Protein AF-A0ABC9YPT1-F1 (afdb_monomer_lite)

Secondary structure (DSSP, 8-state):
-THHHHHHHHHHHHHHHHHHHHHHHHHHHHHHHHHHHHHHHTSPP-SSPPP----------THHHHHHHHHHHHHHHHHHHHHHH-GGGTTHHHHHHHHHHHHHHHHHHTTS-STHHHHHHHHHHHHHHHHHHHHHHHHHHHHS---THHHHHHHHHHHHHHHHHHHHHHHHS------

Foldseek 3Di:
DCVVVVLLVQLVVLLVVLLVLLVVQVVVLLVQVVVVVVVVVPDPDDPDDDDPPDPPPPPDDPSLVVNLVSLLSNLVSLCVCCVPPNVVVVVSNVVSVVLSVLSVQLSVLSVDDDPSVVSNCRSSLVNSLSSQLSSLVVVCVPPHDCDDPSVVCSVCVSVVVSVVVVVVVVVVRPDPPPD

Organism: NCBI:txid37332

Structure (mmCIF, N/CA/C/O backbone):
data_AF-A0ABC9YPT1-F1
#
_entry.id   AF-A0ABC9YPT1-F1
#
loop_
_atom_site.group_PDB
_atom_site.id
_atom_site.type_symbol
_atom_site.label_atom_id
_atom_site.label_alt_id
_atom_site.label_comp_id
_atom_site.label_asym_id
_atom_site.label_entity_id
_atom_site.label_seq_id
_atom_site.pdbx_PDB_ins_code
_atom_site.Cartn_x
_atom_site.Cartn_y
_atom_site.Cartn_z
_atom_site.occupancy
_atom_site.B_iso_or_equiv
_atom_site.auth_seq_id
_atom_site.auth_comp_id
_atom_site.auth_asym_id
_atom_site.auth_atom_id
_atom_site.pdbx_PDB_model_num
ATOM 1 N N . MET A 1 1 ? 28.158 -4.984 -11.041 1.00 56.97 1 MET A N 1
ATOM 2 C CA . MET A 1 1 ? 27.476 -4.098 -10.070 1.00 56.97 1 MET A CA 1
ATOM 3 C C . MET A 1 1 ? 26.293 -4.847 -9.449 1.00 56.97 1 MET A C 1
ATOM 5 O O . MET A 1 1 ? 25.232 -4.880 -10.057 1.00 56.97 1 MET A O 1
ATOM 9 N N . PRO A 1 2 ? 26.460 -5.496 -8.281 1.00 72.25 2 PRO A N 1
ATOM 10 C CA . PRO A 1 2 ? 25.409 -6.299 -7.634 1.00 72.25 2 PRO A CA 1
ATOM 11 C C . PRO A 1 2 ? 24.296 -5.469 -6.959 1.00 72.25 2 PRO A C 1
ATOM 13 O O . PRO A 1 2 ? 23.365 -6.035 -6.395 1.00 72.25 2 PRO A O 1
ATOM 16 N N . ALA A 1 3 ? 24.363 -4.133 -7.012 1.00 81.94 3 ALA A N 1
ATOM 17 C CA . ALA A 1 3 ? 23.418 -3.247 -6.329 1.00 81.94 3 ALA A CA 1
ATOM 18 C C . ALA A 1 3 ? 21.972 -3.382 -6.841 1.00 81.94 3 ALA A C 1
ATOM 20 O O . ALA A 1 3 ? 21.028 -3.341 -6.058 1.00 81.94 3 ALA A O 1
ATOM 21 N N . TYR A 1 4 ? 21.791 -3.594 -8.144 1.00 81.31 4 TYR A N 1
ATOM 22 C CA . TYR A 1 4 ? 20.469 -3.721 -8.753 1.00 81.31 4 TYR A CA 1
ATOM 23 C C . TYR A 1 4 ? 19.691 -4.979 -8.315 1.00 81.31 4 TYR A C 1
ATOM 25 O O . TYR A 1 4 ? 18.583 -4.828 -7.797 1.00 81.31 4 TYR A O 1
ATOM 33 N N . PRO A 1 5 ? 20.233 -6.213 -8.422 1.00 84.00 5 PRO A N 1
ATOM 34 C CA . PRO A 1 5 ? 19.523 -7.399 -7.938 1.00 84.00 5 PRO A CA 1
ATOM 35 C C . PRO A 1 5 ? 19.294 -7.366 -6.419 1.00 84.00 5 PRO A C 1
ATOM 37 O O . PRO A 1 5 ? 18.275 -7.872 -5.945 1.00 84.00 5 PRO A O 1
ATOM 40 N N . ALA A 1 6 ? 20.183 -6.721 -5.654 1.00 86.69 6 ALA A N 1
ATOM 41 C CA . ALA A 1 6 ? 19.975 -6.492 -4.226 1.00 86.69 6 ALA A CA 1
ATOM 42 C C . ALA A 1 6 ? 18.764 -5.579 -3.961 1.00 86.69 6 ALA A C 1
ATOM 44 O O . ALA A 1 6 ? 17.929 -5.909 -3.120 1.00 86.69 6 ALA A O 1
ATOM 45 N N . LEU A 1 7 ? 18.614 -4.484 -4.717 1.00 86.44 7 LEU A N 1
ATOM 46 C CA . LEU A 1 7 ? 17.443 -3.604 -4.633 1.00 86.44 7 LEU A CA 1
ATOM 47 C C . LEU A 1 7 ? 16.147 -4.340 -5.000 1.00 86.44 7 LEU A C 1
ATOM 49 O O . LEU A 1 7 ? 15.146 -4.166 -4.309 1.00 86.44 7 LEU A O 1
ATOM 53 N N . VAL A 1 8 ? 16.155 -5.182 -6.041 1.00 85.69 8 VAL A N 1
ATOM 54 C CA . VAL A 1 8 ? 14.984 -5.995 -6.439 1.00 85.69 8 VAL A CA 1
ATOM 55 C C . VAL A 1 8 ? 14.605 -6.982 -5.353 1.00 85.69 8 VAL A C 1
ATOM 57 O O . VAL A 1 8 ? 13.443 -7.040 -4.952 1.00 85.69 8 VAL A O 1
ATOM 60 N N . THR A 1 9 ? 15.585 -7.701 -4.820 1.00 86.69 9 THR A N 1
ATOM 61 C CA . THR A 1 9 ? 15.354 -8.652 -3.730 1.00 86.69 9 THR A CA 1
ATOM 62 C C . THR A 1 9 ? 14.786 -7.942 -2.503 1.00 86.69 9 THR A C 1
ATOM 64 O O . THR A 1 9 ? 13.801 -8.401 -1.920 1.00 86.69 9 THR A O 1
ATOM 67 N N . LEU A 1 10 ? 15.343 -6.783 -2.139 1.00 87.06 10 LEU A N 1
ATOM 68 C CA . LEU A 1 10 ? 14.849 -5.974 -1.027 1.00 87.06 10 LEU A CA 1
ATOM 69 C C . LEU A 1 10 ? 13.413 -5.489 -1.274 1.00 87.06 10 LEU A C 1
ATOM 71 O O . LEU A 1 10 ? 12.573 -5.593 -0.386 1.00 87.06 10 LEU A O 1
ATOM 75 N N . HIS A 1 11 ? 13.109 -5.008 -2.480 1.00 87.31 11 HIS A N 1
ATOM 76 C CA . HIS A 1 11 ? 11.779 -4.517 -2.838 1.00 87.31 11 HIS A CA 1
ATOM 77 C C . HIS A 1 11 ? 10.719 -5.627 -2.748 1.00 87.31 11 HIS A C 1
ATOM 79 O O . HIS A 1 11 ? 9.659 -5.440 -2.148 1.00 87.31 11 HIS A O 1
ATOM 85 N N . VAL A 1 12 ? 11.023 -6.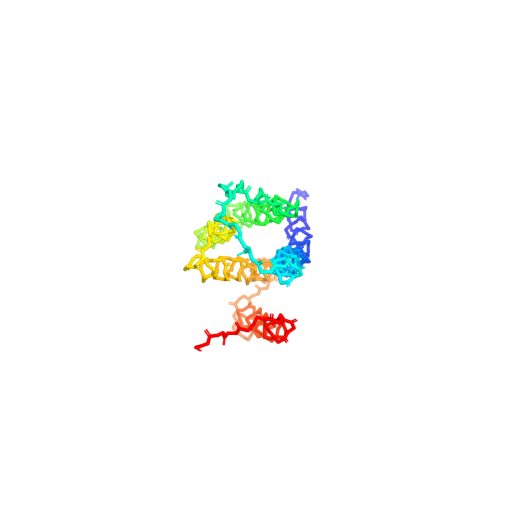814 -3.283 1.00 84.75 12 VAL A N 1
ATOM 86 C CA . VAL A 1 12 ? 10.112 -7.969 -3.266 1.00 84.75 12 VAL A CA 1
ATOM 87 C C . VAL A 1 12 ? 9.915 -8.507 -1.846 1.00 84.75 12 VAL A C 1
ATOM 89 O O . VAL A 1 12 ? 8.780 -8.775 -1.445 1.00 84.75 12 VAL A O 1
ATOM 92 N N . THR A 1 13 ? 10.990 -8.639 -1.064 1.00 85.62 13 THR A N 1
ATOM 93 C CA . THR A 1 13 ? 10.915 -9.140 0.323 1.00 85.62 13 THR A CA 1
ATOM 94 C C . THR A 1 13 ? 10.200 -8.156 1.251 1.00 85.62 13 THR A C 1
ATOM 96 O O . THR A 1 13 ? 9.337 -8.573 2.026 1.00 85.62 13 THR A O 1
ATOM 99 N N . ALA A 1 14 ? 10.462 -6.850 1.123 1.00 86.12 14 ALA A N 1
ATOM 100 C CA . ALA A 1 14 ? 9.713 -5.813 1.831 1.00 86.12 14 ALA A CA 1
ATOM 101 C C . ALA A 1 14 ? 8.225 -5.829 1.438 1.00 86.12 14 ALA A C 1
ATOM 103 O O . ALA A 1 14 ? 7.358 -5.763 2.312 1.00 86.12 14 ALA A O 1
ATOM 104 N N . GLY A 1 15 ? 7.927 -6.006 0.145 1.00 84.38 15 GLY A N 1
ATOM 105 C CA . GLY A 1 15 ? 6.572 -6.217 -0.366 1.00 84.38 15 GLY A CA 1
ATOM 106 C C . GLY A 1 15 ? 5.870 -7.406 0.289 1.00 84.38 15 GLY A C 1
ATOM 107 O O . GLY A 1 15 ? 4.744 -7.275 0.764 1.00 84.38 15 GLY A O 1
ATOM 108 N N . ALA A 1 16 ? 6.535 -8.559 0.375 1.00 83.56 16 ALA A N 1
ATOM 109 C CA . ALA A 1 16 ? 5.978 -9.747 1.021 1.00 83.56 16 ALA A CA 1
ATOM 110 C C . ALA A 1 16 ? 5.675 -9.513 2.513 1.00 83.56 16 ALA A C 1
ATOM 112 O O . ALA A 1 16 ? 4.594 -9.875 2.981 1.00 83.56 16 ALA A O 1
ATOM 113 N N . LEU A 1 17 ? 6.579 -8.848 3.241 1.00 85.31 17 LEU A N 1
ATOM 114 C CA . LEU A 1 17 ? 6.377 -8.497 4.651 1.00 85.31 17 LEU A CA 1
ATOM 115 C C . LEU A 1 17 ? 5.183 -7.554 4.843 1.00 85.31 17 LEU A C 1
ATOM 117 O O . LEU A 1 17 ? 4.317 -7.815 5.681 1.00 85.31 17 LEU A O 1
ATOM 121 N N . GLY A 1 18 ? 5.086 -6.491 4.043 1.00 82.62 18 GLY A N 1
ATOM 122 C CA . GLY A 1 18 ? 3.982 -5.535 4.154 1.00 82.62 18 GLY A CA 1
ATOM 123 C C . GLY A 1 18 ? 2.606 -6.164 3.887 1.00 82.62 18 GLY A C 1
ATOM 124 O O . GLY A 1 18 ? 1.619 -5.776 4.519 1.00 82.62 18 GLY A O 1
ATOM 125 N N . ARG A 1 19 ? 2.527 -7.187 3.018 1.00 85.00 19 ARG A N 1
ATOM 126 C CA . ARG A 1 19 ? 1.271 -7.909 2.722 1.00 85.00 19 ARG A CA 1
ATOM 127 C C . ARG A 1 19 ? 0.743 -8.693 3.918 1.00 85.00 19 ARG A C 1
ATOM 129 O O . ARG A 1 19 ? -0.473 -8.830 4.043 1.00 85.00 19 ARG A O 1
ATOM 136 N N . LEU A 1 20 ? 1.640 -9.194 4.766 1.00 86.00 20 LEU A N 1
ATOM 137 C CA . LEU A 1 20 ? 1.293 -9.882 6.011 1.00 86.00 20 LEU A CA 1
ATOM 138 C C . LEU A 1 20 ? 0.955 -8.880 7.119 1.00 86.00 20 LEU A C 1
ATOM 140 O O . LEU A 1 20 ? 0.013 -9.094 7.880 1.00 86.00 20 LEU A O 1
ATOM 144 N N . LEU A 1 21 ? 1.683 -7.762 7.175 1.00 85.44 21 LEU A N 1
ATOM 145 C CA . LEU A 1 21 ? 1.485 -6.739 8.199 1.00 85.44 21 LEU A CA 1
ATOM 146 C C . LEU A 1 21 ? 0.144 -6.009 8.065 1.00 85.44 21 LEU A C 1
ATOM 148 O O . LEU A 1 21 ? -0.478 -5.741 9.086 1.00 85.44 21 LEU A O 1
ATOM 152 N N . GLY A 1 22 ? -0.336 -5.724 6.849 1.00 83.88 22 GLY A N 1
ATOM 153 C CA . GLY A 1 22 ? -1.613 -5.019 6.642 1.00 83.88 22 GLY A CA 1
ATOM 154 C C . GLY A 1 22 ? -2.813 -5.679 7.350 1.00 83.88 22 GLY A C 1
ATOM 155 O O . GLY A 1 22 ? -3.437 -5.039 8.201 1.00 83.88 22 GLY A O 1
ATOM 156 N N . PRO A 1 23 ? -3.116 -6.964 7.078 1.00 82.88 23 PRO A N 1
ATOM 157 C CA . PRO A 1 23 ? -4.189 -7.693 7.752 1.00 82.88 23 PRO A CA 1
ATOM 158 C C . PRO A 1 23 ? -3.961 -7.841 9.259 1.00 82.88 23 PRO A C 1
ATOM 160 O O . PRO A 1 23 ? -4.914 -7.763 10.032 1.00 82.88 23 PRO A O 1
ATOM 163 N N . MET A 1 24 ? -2.707 -8.022 9.696 1.00 84.81 24 MET A N 1
ATOM 164 C CA . MET A 1 24 ? -2.384 -8.115 11.123 1.00 84.81 24 MET A CA 1
ATOM 165 C C . MET A 1 24 ? -2.664 -6.801 11.858 1.00 84.81 24 MET A C 1
ATOM 167 O O . MET A 1 24 ? -3.276 -6.837 12.923 1.00 84.81 24 MET A O 1
ATOM 171 N N . VAL A 1 25 ? -2.282 -5.652 11.289 1.00 84.50 25 VAL A N 1
ATOM 172 C CA . VAL A 1 25 ? -2.590 -4.327 11.851 1.00 84.50 25 VAL A CA 1
ATOM 173 C C . VAL A 1 25 ? -4.102 -4.159 11.985 1.00 84.50 25 VAL A C 1
ATOM 175 O O . VAL A 1 25 ? -4.585 -3.926 13.094 1.00 84.50 25 VAL A O 1
ATOM 178 N N . ALA A 1 26 ? -4.850 -4.394 10.901 1.00 82.00 26 ALA A N 1
ATOM 179 C CA . ALA A 1 26 ? -6.309 -4.279 10.896 1.00 82.00 26 ALA A CA 1
ATOM 180 C C . ALA A 1 26 ? -6.978 -5.174 11.956 1.00 82.00 26 ALA A C 1
ATOM 182 O O . ALA A 1 26 ? -7.890 -4.749 12.665 1.00 82.00 26 ALA A O 1
ATOM 183 N N . TRP A 1 27 ? -6.493 -6.406 12.114 1.00 80.94 27 TRP A N 1
ATOM 184 C CA . TRP A 1 27 ? -7.001 -7.351 13.105 1.00 80.94 27 TRP A CA 1
ATOM 185 C C . TRP A 1 27 ? -6.648 -6.980 14.551 1.00 80.94 27 TRP A C 1
ATOM 187 O O . TRP A 1 27 ? -7.472 -7.137 15.456 1.00 80.94 27 TRP A O 1
ATOM 197 N N . THR A 1 28 ? -5.435 -6.475 14.803 1.00 82.94 28 THR A N 1
ATOM 198 C CA . THR A 1 28 ? -5.075 -5.976 16.141 1.00 82.94 28 THR A CA 1
ATOM 199 C C . THR A 1 28 ? -5.913 -4.763 16.533 1.00 82.94 28 THR A C 1
ATOM 201 O O . THR A 1 28 ? -6.367 -4.669 17.678 1.00 82.94 28 THR A O 1
ATOM 204 N N . ASP A 1 29 ? -6.183 -3.878 15.572 1.00 78.38 29 ASP A N 1
ATOM 205 C CA . ASP A 1 29 ? -7.010 -2.696 15.783 1.00 78.38 29 ASP A CA 1
ATOM 206 C C . ASP A 1 29 ? -8.466 -3.108 16.071 1.00 78.38 29 ASP A C 1
ATOM 208 O O . ASP A 1 29 ? -9.063 -2.603 17.026 1.00 78.38 29 ASP A O 1
ATOM 212 N N . SER A 1 30 ? -9.026 -4.089 15.347 1.00 75.50 30 SER A N 1
ATOM 213 C CA . SER A 1 30 ? -10.406 -4.553 15.572 1.00 75.50 30 SER A CA 1
ATOM 214 C C . SER A 1 30 ? -10.601 -5.189 16.952 1.00 75.50 30 SER A C 1
ATOM 216 O O . SER A 1 30 ? -11.582 -4.898 17.634 1.00 75.50 30 SER A O 1
ATOM 218 N N . ARG A 1 31 ? -9.642 -6.003 17.416 1.00 76.56 31 ARG A N 1
ATOM 219 C CA . ARG A 1 31 ? -9.691 -6.623 18.754 1.00 76.56 31 ARG A CA 1
ATOM 220 C C . ARG A 1 31 ? -9.649 -5.603 19.885 1.00 76.56 31 ARG A C 1
ATOM 222 O O . ARG A 1 31 ? -10.287 -5.802 20.917 1.00 76.56 31 ARG A O 1
ATOM 229 N N . THR A 1 32 ? -8.904 -4.520 19.687 1.00 72.75 32 THR A N 1
ATOM 230 C CA . THR A 1 32 ? -8.790 -3.449 20.682 1.00 72.75 32 THR A CA 1
ATOM 231 C C . THR A 1 32 ? -10.128 -2.730 20.871 1.00 72.75 32 THR A C 1
ATOM 233 O O . THR A 1 32 ? -10.473 -2.373 21.995 1.00 72.75 32 THR A O 1
ATOM 236 N N . HIS A 1 33 ? -10.913 -2.580 19.799 1.00 67.44 33 HIS A N 1
ATOM 237 C CA . HIS A 1 33 ? -12.240 -1.967 19.862 1.00 67.44 33 HIS A CA 1
ATOM 238 C C . HIS A 1 33 ? -13.283 -2.895 20.500 1.00 67.44 33 HIS A C 1
ATOM 240 O O . HIS A 1 33 ? -14.007 -2.448 21.386 1.00 67.44 33 HIS A O 1
ATOM 246 N N . SER A 1 34 ? -13.321 -4.183 20.133 1.00 68.69 34 SER A N 1
ATOM 247 C CA . SER A 1 34 ? -14.289 -5.141 20.700 1.00 68.69 34 SER A CA 1
ATOM 248 C C . SER A 1 34 ? -14.160 -5.284 22.221 1.00 68.69 34 SER A C 1
ATOM 250 O O . SER A 1 34 ? -15.160 -5.213 22.929 1.00 68.69 34 SER A O 1
ATOM 252 N N . GLY A 1 35 ? -12.932 -5.385 22.745 1.00 68.44 35 GLY A N 1
ATOM 253 C CA . GLY A 1 35 ? -12.720 -5.518 24.191 1.00 68.44 35 GLY A CA 1
ATOM 254 C C . GLY A 1 35 ? -13.165 -4.292 24.999 1.00 68.44 35 GLY A C 1
ATOM 255 O O . GLY A 1 35 ? -13.591 -4.428 26.143 1.00 68.44 35 GLY A O 1
ATOM 256 N N . ALA A 1 36 ? -13.107 -3.091 24.413 1.00 66.50 36 ALA A N 1
ATOM 257 C CA . ALA A 1 36 ? -13.609 -1.881 25.062 1.00 66.50 36 ALA A CA 1
ATOM 258 C C . ALA A 1 36 ? -15.146 -1.875 25.146 1.00 66.50 36 ALA A C 1
ATOM 260 O O . ALA A 1 36 ? -15.703 -1.454 26.161 1.00 66.50 36 ALA A O 1
ATOM 261 N N . THR A 1 37 ? -15.823 -2.363 24.103 1.00 67.88 37 THR A N 1
ATOM 262 C CA . THR A 1 37 ? -17.285 -2.501 24.076 1.00 67.88 37 THR A CA 1
ATOM 263 C C . THR A 1 37 ? -17.768 -3.552 25.073 1.00 67.88 37 THR A C 1
ATOM 265 O O . THR A 1 37 ? -18.712 -3.281 25.814 1.00 67.88 37 THR A O 1
ATOM 268 N N . ASP A 1 38 ? -17.087 -4.696 25.163 1.00 69.88 38 ASP A N 1
ATOM 269 C CA . ASP A 1 38 ? -17.442 -5.771 26.100 1.00 69.88 38 ASP A CA 1
ATOM 270 C C . ASP A 1 38 ? -17.317 -5.318 27.563 1.00 69.88 38 ASP A C 1
ATOM 272 O O . ASP A 1 38 ? -18.220 -5.543 28.370 1.00 69.88 38 ASP A O 1
ATOM 276 N N . LEU A 1 39 ? -16.241 -4.597 27.903 1.00 72.31 39 LEU A N 1
ATOM 277 C CA . LEU A 1 39 ? -16.057 -4.025 29.243 1.00 72.31 39 LEU A CA 1
ATOM 278 C C . LEU A 1 39 ? -17.155 -3.006 29.586 1.00 72.31 39 LEU A C 1
ATOM 280 O O . LEU A 1 39 ? -17.678 -3.010 30.705 1.00 72.31 39 LEU A O 1
ATOM 284 N N . ALA A 1 40 ? -17.543 -2.169 28.620 1.00 68.50 40 ALA A N 1
ATOM 285 C CA . ALA A 1 40 ? -18.638 -1.218 28.790 1.00 68.50 40 ALA A CA 1
ATOM 286 C C . ALA A 1 40 ? -19.993 -1.922 28.984 1.00 68.50 40 ALA A C 1
ATOM 288 O O . ALA A 1 40 ? -20.787 -1.471 29.805 1.00 68.50 40 ALA A O 1
ATOM 289 N N . ALA A 1 41 ? -20.237 -3.036 28.288 1.00 72.12 41 ALA A N 1
ATOM 290 C CA . ALA A 1 41 ? -21.463 -3.826 28.410 1.00 72.12 41 ALA A CA 1
ATOM 291 C C . ALA A 1 41 ? -21.539 -4.628 29.723 1.00 72.12 41 ALA A C 1
ATOM 293 O O . ALA A 1 41 ? -22.623 -4.806 30.270 1.00 72.12 41 ALA A O 1
ATOM 294 N N . SER A 1 42 ? -20.398 -5.081 30.257 1.00 76.38 42 SER A N 1
ATOM 295 C CA . SER A 1 42 ? -20.325 -5.786 31.550 1.00 76.38 42 SER A CA 1
ATOM 296 C C . SER A 1 42 ? -20.414 -4.869 32.779 1.00 76.38 42 SER A C 1
ATOM 298 O O . SER A 1 42 ? -20.482 -5.352 33.909 1.00 76.38 42 SER A O 1
ATOM 300 N N . SER A 1 43 ? -20.396 -3.549 32.577 1.00 68.94 43 SER A N 1
ATOM 301 C CA . SER A 1 43 ? -20.480 -2.574 33.664 1.00 68.94 43 SER A CA 1
ATOM 302 C C . SER A 1 43 ? -21.941 -2.415 34.118 1.00 68.94 43 SER A C 1
ATOM 304 O O . SER A 1 43 ? -22.802 -2.179 33.268 1.00 68.94 43 SER A O 1
ATOM 306 N N . PRO A 1 44 ? -22.260 -2.511 35.425 1.00 76.19 44 PRO A N 1
ATOM 307 C CA . PRO A 1 44 ? -23.622 -2.298 35.911 1.00 76.19 44 PRO A CA 1
ATOM 308 C C . PRO A 1 44 ? -24.118 -0.878 35.573 1.00 76.19 44 PRO A C 1
ATOM 310 O O . PRO A 1 44 ? -23.308 0.053 35.498 1.00 76.19 44 PRO A O 1
ATOM 313 N N . PRO A 1 45 ? -25.437 -0.686 35.364 1.00 70.50 45 PRO A N 1
ATOM 314 C CA . PRO A 1 45 ? -25.999 0.608 34.995 1.00 70.50 45 PRO A CA 1
ATOM 315 C C . PRO A 1 45 ? -25.650 1.668 36.055 1.00 70.50 45 PRO A C 1
ATOM 317 O O . PRO A 1 45 ? -25.808 1.414 37.252 1.00 70.50 45 PRO A O 1
ATOM 320 N N . PRO A 1 46 ? -25.151 2.850 35.648 1.00 64.81 46 PRO A N 1
ATOM 321 C CA . PRO A 1 46 ? -24.632 3.830 36.589 1.00 64.81 46 PRO A CA 1
ATOM 322 C C . PRO A 1 46 ? -25.773 4.480 37.379 1.00 64.81 46 PRO A C 1
ATOM 324 O O . PRO A 1 46 ? -26.591 5.208 36.825 1.00 64.81 46 PRO A O 1
ATOM 327 N N . THR A 1 47 ? -25.794 4.260 38.692 1.00 76.06 47 THR A N 1
ATOM 328 C CA . THR A 1 47 ? -26.605 5.032 39.650 1.00 76.06 47 THR A CA 1
ATOM 329 C C . THR A 1 47 ? -25.922 6.333 40.090 1.00 76.06 47 THR A C 1
ATOM 331 O O . THR A 1 47 ? -26.531 7.136 40.792 1.00 76.06 47 THR A O 1
ATOM 334 N N . GLN A 1 48 ? -24.679 6.584 39.659 1.00 65.69 48 GLN A N 1
ATOM 335 C CA . GLN A 1 48 ? -23.935 7.814 39.942 1.00 65.69 48 GLN A CA 1
ATOM 336 C C . GLN A 1 48 ? -23.636 8.619 38.667 1.00 65.69 48 GLN A C 1
ATOM 338 O O . GLN A 1 48 ? -23.324 8.023 37.631 1.00 65.69 48 GLN A O 1
ATOM 343 N N . PRO A 1 49 ? -23.680 9.969 38.733 1.00 65.69 49 PRO A N 1
ATOM 344 C CA . PRO A 1 49 ? -23.215 10.820 37.644 1.00 65.69 49 PRO A CA 1
ATOM 345 C C . PRO A 1 49 ? -21.749 10.483 37.334 1.00 65.69 49 PRO A C 1
ATOM 347 O O . PRO A 1 49 ? -20.958 10.276 38.259 1.00 65.69 49 PRO A O 1
ATOM 350 N N . PRO A 1 50 ? -21.381 10.363 36.048 1.00 62.22 50 PRO A N 1
ATOM 351 C CA . PRO A 1 50 ? -20.119 9.755 35.664 1.00 62.22 50 PRO A CA 1
ATOM 352 C C . PRO A 1 50 ? -18.942 10.587 36.193 1.00 62.22 50 PRO A C 1
ATOM 354 O O . PRO A 1 50 ? -18.872 11.782 35.893 1.00 62.22 50 PRO A O 1
ATOM 357 N N . PRO A 1 51 ? -17.981 9.988 36.922 1.00 61.69 51 PRO A N 1
ATOM 358 C CA . PRO A 1 51 ? -16.702 10.644 37.136 1.00 61.69 51 PRO A CA 1
ATOM 359 C C . PRO A 1 51 ? -16.054 10.877 35.769 1.00 61.69 51 PRO A C 1
ATOM 361 O O . PRO A 1 51 ? -16.190 10.045 34.867 1.00 61.69 51 PRO A O 1
ATOM 364 N N . HIS A 1 52 ? -15.384 12.023 35.618 1.00 59.22 52 HIS A N 1
ATOM 365 C CA . HIS A 1 52 ? -14.628 12.422 34.430 1.00 59.22 52 HIS A CA 1
ATOM 366 C C . HIS A 1 52 ? -13.873 11.203 33.877 1.00 59.22 52 HIS A C 1
ATOM 368 O O . HIS A 1 52 ? -12.881 10.766 34.460 1.00 59.22 52 HIS A O 1
ATOM 374 N N . ARG A 1 53 ? -14.391 10.590 32.800 1.00 55.38 53 ARG A N 1
ATOM 375 C CA . ARG A 1 53 ? -13.799 9.377 32.229 1.00 55.38 53 ARG A CA 1
ATOM 376 C C . ARG A 1 53 ? -12.385 9.740 31.800 1.00 55.38 53 ARG A C 1
ATOM 378 O O . ARG A 1 53 ? -12.212 10.512 30.857 1.00 55.38 53 ARG A O 1
ATOM 385 N N . ALA A 1 54 ? -11.390 9.216 32.512 1.00 54.47 54 ALA A N 1
ATOM 386 C CA . ALA A 1 54 ? -10.007 9.306 32.084 1.00 54.47 54 ALA A CA 1
ATOM 387 C C . ALA A 1 54 ? -9.945 8.769 30.645 1.00 54.47 54 ALA A C 1
ATOM 389 O O . ALA A 1 54 ? -10.527 7.710 30.378 1.00 54.47 54 ALA A O 1
ATOM 390 N N . PRO A 1 55 ? -9.324 9.497 29.701 1.00 50.62 55 PRO A N 1
ATOM 391 C CA . PRO A 1 55 ? -9.285 9.069 28.316 1.00 50.62 55 PRO A CA 1
ATOM 392 C C . PRO A 1 55 ? -8.646 7.684 28.275 1.00 50.62 55 PRO A C 1
ATOM 394 O O . PRO A 1 55 ? -7.507 7.510 28.713 1.00 50.62 55 PRO A O 1
ATOM 397 N N . LEU A 1 56 ? -9.407 6.697 27.791 1.00 55.19 56 LEU A N 1
ATOM 398 C CA . LEU A 1 56 ? -8.905 5.369 27.465 1.00 55.19 56 LEU A CA 1
ATOM 399 C C . LEU A 1 56 ? -7.683 5.576 26.576 1.00 55.19 56 LEU A C 1
ATOM 401 O O . LEU A 1 56 ? -7.797 5.975 25.418 1.00 55.19 56 LEU A O 1
ATOM 405 N N . ARG A 1 57 ? -6.503 5.401 27.171 1.00 51.19 57 ARG A N 1
ATOM 406 C CA . ARG A 1 57 ? -5.221 5.601 26.512 1.00 51.19 57 ARG A CA 1
ATOM 407 C C . ARG A 1 57 ? -5.206 4.650 25.327 1.00 51.19 57 ARG A C 1
ATOM 409 O O . ARG A 1 57 ? -5.195 3.435 25.526 1.00 51.19 57 ARG A O 1
ATOM 416 N N . SER A 1 58 ? -5.276 5.198 24.117 1.00 54.09 58 SER A N 1
ATOM 417 C CA . SER A 1 58 ? -5.241 4.422 22.886 1.00 54.09 58 SER A CA 1
ATOM 418 C C . SER A 1 58 ? -4.004 3.533 22.936 1.00 54.09 58 SER A C 1
ATOM 420 O O . SER A 1 58 ? -2.864 4.004 22.932 1.00 54.09 58 SER A O 1
ATOM 422 N N . ARG A 1 59 ? -4.210 2.219 23.066 1.00 56.19 59 ARG A N 1
ATOM 423 C CA . ARG A 1 59 ? -3.131 1.259 22.853 1.00 56.19 59 ARG A CA 1
ATOM 424 C C . ARG A 1 59 ? -2.780 1.364 21.378 1.00 56.19 59 ARG A C 1
ATOM 426 O O . ARG A 1 59 ? -3.455 0.783 20.539 1.00 56.19 59 ARG A O 1
ATOM 433 N N . HIS A 1 60 ? -1.759 2.156 21.061 1.00 59.72 60 HIS A N 1
ATOM 434 C CA . HIS A 1 60 ? -1.162 2.138 19.736 1.00 59.72 60 HIS A CA 1
ATOM 435 C C . HIS A 1 60 ? -0.724 0.705 19.447 1.00 59.72 60 HIS A C 1
ATOM 437 O O . HIS A 1 60 ? 0.111 0.157 20.172 1.00 59.72 60 HIS A O 1
ATOM 443 N N . SER A 1 61 ? -1.295 0.103 18.401 1.00 68.19 61 SER A N 1
ATOM 444 C CA . SER A 1 61 ? -0.829 -1.186 17.908 1.00 68.19 61 SER A CA 1
ATOM 445 C C . SER A 1 61 ? 0.666 -1.078 17.619 1.00 68.19 61 SER A C 1
ATOM 447 O O . SER A 1 61 ? 1.111 -0.240 16.829 1.00 68.19 61 SER A O 1
ATOM 449 N N . THR A 1 62 ? 1.460 -1.921 18.277 1.00 82.88 62 THR A N 1
ATOM 450 C CA . THR A 1 62 ? 2.922 -1.964 18.127 1.00 82.88 62 THR A CA 1
ATOM 451 C C . THR A 1 62 ? 3.334 -2.325 16.693 1.00 82.88 62 THR A C 1
ATOM 453 O O . THR A 1 62 ? 4.490 -2.151 16.324 1.00 82.88 62 THR A O 1
ATOM 456 N N . LEU A 1 63 ? 2.387 -2.788 15.866 1.00 85.62 63 LEU A N 1
ATOM 457 C CA . LEU A 1 63 ? 2.580 -3.172 14.468 1.00 85.62 63 LEU A CA 1
ATOM 458 C C . LEU A 1 63 ? 2.548 -1.990 13.485 1.00 85.62 63 LEU A C 1
ATOM 460 O O . LEU A 1 63 ? 3.118 -2.099 12.400 1.00 85.62 63 LEU A O 1
ATOM 464 N N . TRP A 1 64 ? 1.939 -0.854 13.842 1.00 85.81 64 TRP A N 1
ATOM 465 C CA . TRP A 1 64 ? 1.845 0.308 12.943 1.00 85.81 64 TRP A CA 1
ATOM 466 C C . TRP A 1 64 ? 3.204 0.860 12.488 1.00 85.81 64 TRP A C 1
ATOM 468 O O . TRP A 1 64 ? 3.368 1.117 11.293 1.00 85.81 64 TRP A O 1
ATOM 478 N N . PRO A 1 65 ? 4.194 1.040 13.385 1.00 91.50 65 PRO A N 1
ATOM 479 C CA . PRO A 1 65 ? 5.536 1.443 12.982 1.00 91.50 65 PRO A CA 1
ATOM 480 C C . PRO A 1 65 ? 6.150 0.474 11.968 1.00 91.50 65 PRO A C 1
ATOM 482 O O . PRO A 1 65 ? 6.637 0.923 10.939 1.00 91.50 65 PRO A O 1
ATOM 485 N N . TRP A 1 66 ? 6.042 -0.841 12.193 1.00 91.44 66 TRP A N 1
ATOM 486 C CA . TRP A 1 66 ? 6.566 -1.862 11.278 1.00 91.44 66 TRP A CA 1
ATOM 487 C C . TRP A 1 66 ? 5.898 -1.820 9.903 1.00 91.44 66 TRP A C 1
ATOM 489 O O . TRP A 1 66 ? 6.572 -1.919 8.874 1.00 91.44 66 TRP A O 1
ATOM 499 N N . TYR A 1 67 ? 4.580 -1.622 9.865 1.00 88.00 67 TYR A N 1
ATOM 500 C CA . TYR A 1 67 ? 3.860 -1.443 8.609 1.00 88.00 67 TYR A CA 1
ATOM 501 C C . T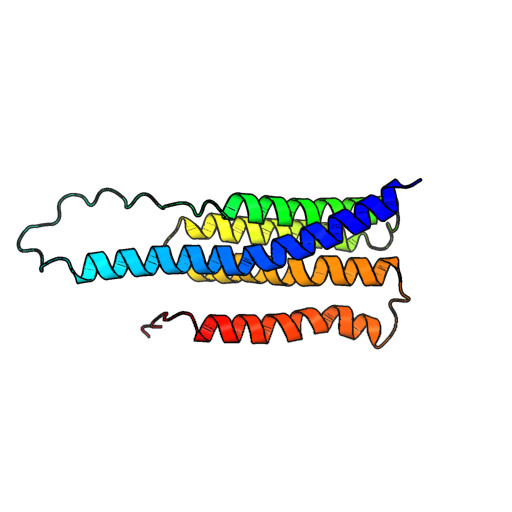YR A 1 67 ? 4.315 -0.176 7.871 1.00 88.00 67 TYR A C 1
ATOM 503 O O . TYR A 1 67 ? 4.626 -0.230 6.686 1.00 88.00 67 TYR A O 1
ATOM 511 N N . LEU A 1 68 ? 4.452 0.961 8.558 1.00 91.31 68 LEU A N 1
ATOM 512 C CA . LEU A 1 68 ? 4.951 2.182 7.919 1.00 91.31 68 LEU A CA 1
ATOM 513 C C . LEU A 1 68 ? 6.394 2.048 7.436 1.00 91.31 68 LEU A C 1
ATOM 515 O O . LEU A 1 68 ? 6.706 2.527 6.350 1.00 91.31 68 LEU A O 1
ATOM 519 N N . THR A 1 69 ? 7.263 1.388 8.202 1.00 91.56 69 THR A N 1
ATOM 520 C CA . THR A 1 69 ? 8.649 1.138 7.795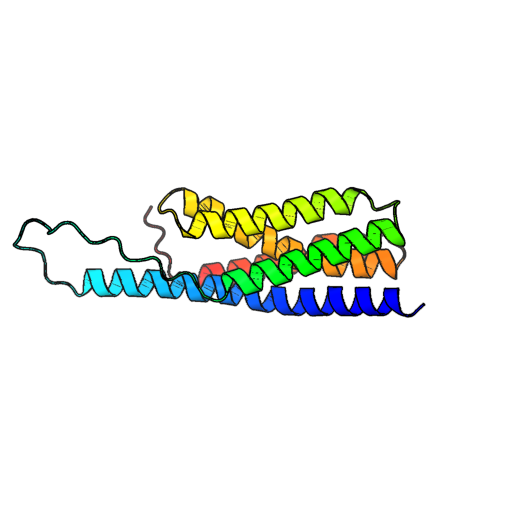 1.00 91.56 69 THR A CA 1
ATOM 521 C C . THR A 1 69 ? 8.705 0.255 6.551 1.00 91.56 69 THR A C 1
ATOM 523 O O . THR A 1 69 ? 9.477 0.546 5.642 1.00 91.56 69 THR A O 1
ATOM 526 N N . THR A 1 70 ? 7.866 -0.782 6.463 1.00 90.31 70 THR A N 1
ATOM 527 C CA . THR A 1 70 ? 7.803 -1.631 5.261 1.00 90.31 70 THR A CA 1
ATOM 528 C C . THR A 1 70 ? 7.252 -0.874 4.053 1.00 90.31 70 THR A C 1
ATOM 530 O O . THR A 1 70 ? 7.879 -0.914 2.996 1.00 90.31 70 THR A O 1
ATOM 533 N N . VAL A 1 71 ? 6.168 -0.103 4.200 1.00 89.50 71 VAL A N 1
ATOM 534 C CA . VAL A 1 71 ? 5.646 0.767 3.124 1.00 89.50 71 VAL A CA 1
ATOM 535 C C . VAL A 1 71 ? 6.711 1.773 2.669 1.00 89.50 71 VAL A C 1
ATOM 537 O O . VAL A 1 71 ? 6.935 1.927 1.469 1.00 89.50 71 VAL A O 1
ATOM 540 N N . ALA A 1 72 ? 7.400 2.429 3.607 1.00 92.44 72 ALA A N 1
ATOM 541 C CA . ALA A 1 72 ? 8.466 3.383 3.308 1.00 92.44 72 ALA A CA 1
ATOM 542 C C . ALA A 1 72 ? 9.625 2.723 2.554 1.00 92.44 72 ALA A C 1
ATOM 544 O O . ALA A 1 72 ? 10.090 3.270 1.556 1.00 92.44 72 ALA A O 1
ATOM 545 N N . ALA A 1 73 ? 10.062 1.535 2.986 1.00 90.25 73 ALA A N 1
ATOM 546 C CA . ALA A 1 73 ? 11.120 0.781 2.320 1.00 90.25 73 ALA A CA 1
ATOM 547 C C . ALA A 1 73 ? 10.741 0.425 0.874 1.00 90.25 73 ALA A C 1
ATOM 549 O O . ALA A 1 73 ? 11.557 0.592 -0.033 1.00 90.25 73 ALA A O 1
ATOM 550 N N . ILE A 1 74 ? 9.496 0.002 0.635 1.00 89.56 74 ILE A N 1
ATOM 551 C CA . ILE A 1 74 ? 8.971 -0.293 -0.710 1.00 89.56 74 ILE A CA 1
ATOM 552 C C . ILE A 1 74 ? 8.952 0.974 -1.572 1.00 89.56 74 ILE A C 1
ATOM 554 O O . ILE A 1 74 ? 9.435 0.950 -2.703 1.00 89.56 74 ILE A O 1
ATOM 558 N N . CYS A 1 75 ? 8.447 2.090 -1.040 1.00 90.56 75 CYS A N 1
ATOM 559 C CA . CYS A 1 75 ? 8.385 3.357 -1.772 1.00 90.56 75 CYS A CA 1
ATOM 560 C C . CYS A 1 75 ? 9.787 3.878 -2.114 1.00 90.56 75 CYS A C 1
ATOM 562 O O . CYS A 1 75 ? 10.039 4.267 -3.252 1.00 90.56 75 CYS A O 1
ATOM 564 N N . ALA A 1 76 ? 10.718 3.834 -1.158 1.00 91.94 76 ALA A N 1
ATOM 565 C CA . ALA A 1 76 ? 12.097 4.265 -1.360 1.00 91.94 76 ALA A CA 1
ATOM 566 C C . ALA A 1 76 ? 12.815 3.400 -2.403 1.00 91.94 76 ALA A C 1
ATOM 568 O O . ALA A 1 76 ? 13.451 3.930 -3.311 1.00 91.94 76 ALA A O 1
ATOM 569 N N . THR A 1 77 ? 12.681 2.074 -2.314 1.00 89.81 77 THR A N 1
ATOM 570 C CA . THR A 1 77 ? 13.306 1.152 -3.277 1.00 89.81 77 THR A CA 1
ATOM 571 C C . THR A 1 77 ? 12.721 1.298 -4.681 1.00 89.81 77 THR A C 1
ATOM 573 O O . THR A 1 77 ? 13.496 1.335 -5.635 1.00 89.81 77 THR A O 1
ATOM 576 N N . ALA A 1 78 ? 11.402 1.476 -4.826 1.00 88.06 78 ALA A N 1
ATOM 577 C CA . ALA A 1 78 ? 10.781 1.767 -6.122 1.00 88.06 78 ALA A CA 1
ATOM 578 C C . ALA A 1 78 ? 11.310 3.075 -6.726 1.00 88.06 78 ALA A C 1
ATOM 580 O O . ALA A 1 78 ? 11.758 3.095 -7.871 1.00 88.06 78 ALA A O 1
ATOM 581 N N . THR A 1 79 ? 11.318 4.158 -5.944 1.00 89.88 79 THR A N 1
ATOM 582 C CA . THR A 1 79 ? 11.806 5.468 -6.392 1.00 89.88 79 THR A CA 1
ATOM 583 C C . THR A 1 79 ? 13.277 5.409 -6.806 1.00 89.88 79 THR A C 1
ATOM 585 O O . THR A 1 79 ? 13.629 5.906 -7.875 1.00 89.88 79 THR A O 1
ATOM 588 N N . LEU A 1 80 ? 14.132 4.742 -6.022 1.00 90.12 80 LEU A N 1
ATOM 589 C CA . LEU A 1 80 ? 15.548 4.559 -6.358 1.00 90.12 80 LEU A CA 1
ATOM 590 C C . LEU A 1 80 ? 15.741 3.776 -7.661 1.00 90.12 80 LEU A C 1
ATOM 592 O O . LEU A 1 80 ? 16.584 4.145 -8.474 1.00 90.12 80 LEU A O 1
ATOM 596 N N . MET A 1 81 ? 14.958 2.722 -7.896 1.00 87.25 81 MET A N 1
ATOM 597 C CA . MET A 1 81 ? 15.030 1.973 -9.154 1.00 87.25 81 MET A CA 1
ATOM 598 C C . MET A 1 81 ? 14.637 2.815 -10.364 1.00 87.25 81 MET A C 1
ATOM 600 O O . MET A 1 81 ? 15.321 2.757 -11.386 1.00 87.25 81 MET A O 1
ATOM 604 N N . VAL A 1 82 ? 13.568 3.604 -10.242 1.00 86.81 82 VAL A N 1
ATOM 605 C CA . VAL A 1 82 ? 13.089 4.501 -11.303 1.00 86.81 82 VAL A CA 1
ATOM 606 C C . VAL A 1 82 ? 14.153 5.539 -11.639 1.00 86.81 82 VAL A C 1
ATOM 608 O O . VAL A 1 82 ? 14.554 5.646 -12.793 1.00 86.81 82 VAL A O 1
ATOM 611 N N . LEU A 1 83 ? 14.679 6.237 -10.630 1.00 88.88 83 LEU A N 1
ATOM 612 C CA . LEU A 1 83 ? 15.710 7.263 -10.814 1.00 88.88 83 LEU A CA 1
ATOM 613 C C . LEU A 1 83 ? 16.978 6.722 -11.484 1.00 88.88 83 LEU A C 1
ATOM 615 O O . LEU A 1 83 ? 17.601 7.429 -12.270 1.00 88.88 83 LEU A O 1
ATOM 619 N N . TRP A 1 84 ? 17.371 5.487 -11.163 1.00 89.00 84 TRP A N 1
ATOM 620 C CA . TRP A 1 84 ? 18.692 4.974 -11.527 1.00 89.00 84 TRP A CA 1
ATOM 621 C C . TRP A 1 84 ? 18.702 4.089 -12.776 1.00 89.00 84 TRP A C 1
ATOM 623 O O . TRP A 1 84 ? 19.694 4.072 -13.498 1.00 89.00 84 TRP A O 1
ATOM 633 N N . HIS A 1 85 ? 17.631 3.333 -13.025 1.00 81.94 85 HIS A N 1
ATOM 634 C CA . HIS A 1 85 ? 17.602 2.329 -14.097 1.00 81.94 85 HIS A CA 1
ATOM 635 C C . HIS A 1 85 ? 16.527 2.600 -15.152 1.00 81.94 85 HIS A C 1
ATOM 637 O O . HIS A 1 85 ? 16.659 2.119 -16.277 1.00 81.94 85 HIS A O 1
ATOM 643 N N . ARG A 1 86 ? 15.450 3.323 -14.812 1.00 80.31 86 ARG A N 1
ATOM 644 C CA . ARG A 1 86 ? 14.280 3.497 -15.686 1.00 80.31 86 ARG A CA 1
ATOM 645 C C . ARG A 1 86 ? 13.605 4.867 -15.489 1.00 80.31 86 ARG A C 1
ATOM 647 O O . ARG A 1 86 ? 12.462 4.914 -15.025 1.00 80.31 86 ARG A O 1
ATOM 654 N N . PRO A 1 87 ? 14.276 5.978 -15.849 1.00 82.75 87 PRO A N 1
ATOM 655 C CA . PRO A 1 87 ? 13.743 7.327 -15.642 1.00 82.75 87 PRO A CA 1
ATOM 656 C C . PRO A 1 87 ? 12.464 7.592 -16.449 1.00 82.75 87 PRO A C 1
ATOM 658 O O . PRO A 1 87 ? 11.647 8.416 -16.048 1.00 82.75 87 PRO A O 1
ATOM 661 N N . ASP A 1 88 ? 12.230 6.842 -17.528 1.00 80.12 88 ASP A N 1
ATOM 662 C CA . ASP A 1 88 ? 10.993 6.908 -18.315 1.00 80.12 88 ASP A CA 1
ATOM 663 C C . ASP A 1 88 ? 9.738 6.577 -17.482 1.00 80.12 88 ASP A C 1
ATOM 665 O O . ASP A 1 88 ? 8.637 7.023 -17.801 1.00 80.12 88 ASP A O 1
ATOM 669 N N . LEU A 1 89 ? 9.892 5.850 -16.365 1.00 83.88 89 LEU A N 1
ATOM 670 C CA . LEU A 1 89 ? 8.822 5.553 -15.407 1.00 83.88 89 LEU A CA 1
ATOM 671 C C . LEU A 1 89 ? 8.726 6.579 -14.263 1.00 83.88 89 LEU A C 1
ATOM 673 O O . LEU A 1 89 ? 8.268 6.247 -13.169 1.00 83.88 89 LEU A O 1
ATOM 677 N N . TRP A 1 90 ? 9.129 7.832 -14.489 1.00 87.38 90 TRP A N 1
ATOM 678 C CA . TRP A 1 90 ? 9.102 8.902 -13.479 1.00 87.38 90 TRP A CA 1
ATOM 679 C C . TRP A 1 90 ? 7.742 9.065 -12.773 1.00 87.38 90 TRP A C 1
ATOM 681 O O . TRP A 1 90 ? 7.702 9.453 -11.606 1.00 87.38 90 TRP A O 1
ATOM 691 N N . TRP A 1 91 ? 6.632 8.719 -13.436 1.00 82.25 91 TRP A N 1
ATOM 692 C CA . TRP A 1 91 ? 5.279 8.756 -12.867 1.00 82.25 91 TRP A CA 1
ATOM 693 C C . TRP A 1 91 ? 5.099 7.833 -11.647 1.00 82.25 91 TRP A C 1
ATOM 695 O O . TRP A 1 91 ? 4.206 8.060 -10.832 1.00 82.25 91 TRP A O 1
ATOM 705 N N . LEU A 1 92 ? 5.956 6.824 -11.461 1.00 84.69 92 LE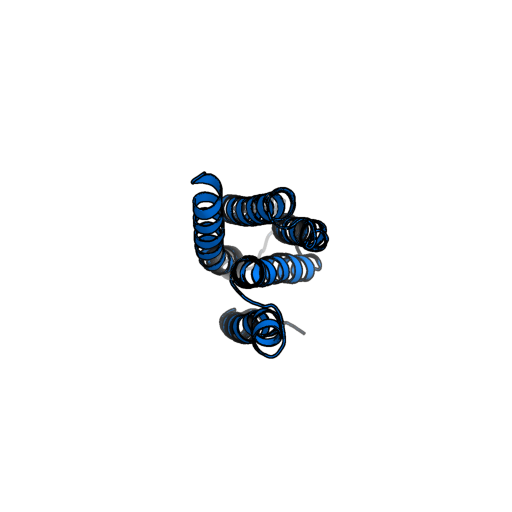U A N 1
ATOM 706 C CA . LEU A 1 92 ? 5.937 5.970 -10.270 1.00 84.69 92 LEU A CA 1
ATOM 707 C C . LEU A 1 92 ? 6.371 6.714 -8.998 1.00 84.69 92 LEU A C 1
ATOM 709 O O . LEU A 1 92 ? 6.009 6.298 -7.899 1.00 84.69 92 LEU A O 1
ATOM 713 N N . ILE A 1 93 ? 7.106 7.822 -9.126 1.00 86.50 93 ILE A N 1
ATOM 714 C CA . ILE A 1 93 ? 7.559 8.641 -7.993 1.00 86.50 93 ILE A CA 1
ATOM 715 C C . ILE A 1 93 ? 6.375 9.305 -7.264 1.00 86.50 93 ILE A C 1
ATOM 717 O O . ILE A 1 93 ? 6.241 9.112 -6.055 1.00 86.50 93 ILE A O 1
ATOM 721 N N . PRO A 1 94 ? 5.467 10.052 -7.926 1.00 86.19 94 PRO A N 1
ATOM 722 C CA . PRO A 1 94 ? 4.294 10.590 -7.238 1.00 86.19 94 PRO A CA 1
ATOM 723 C C . PRO A 1 94 ? 3.361 9.486 -6.718 1.00 86.19 94 PRO A C 1
ATOM 725 O O . PRO A 1 94 ? 2.744 9.659 -5.669 1.00 86.19 94 PRO A O 1
ATOM 728 N N . VAL A 1 95 ? 3.293 8.328 -7.384 1.00 85.31 95 VAL A N 1
ATOM 729 C CA . VAL A 1 95 ? 2.496 7.181 -6.914 1.00 85.31 95 VAL A CA 1
ATOM 730 C C . VAL A 1 95 ? 3.069 6.574 -5.632 1.00 85.31 95 VAL A C 1
ATOM 732 O O . VAL A 1 95 ? 2.308 6.250 -4.714 1.00 85.31 95 VAL A O 1
ATOM 735 N N . SER A 1 96 ? 4.394 6.463 -5.513 1.00 87.44 96 SER A N 1
ATOM 736 C CA . SER A 1 96 ? 5.035 5.994 -4.280 1.00 87.44 96 SER A CA 1
ATOM 737 C C . SER A 1 96 ? 4.828 6.989 -3.132 1.00 87.44 96 SER A C 1
ATOM 739 O O . SER A 1 96 ? 4.474 6.589 -2.020 1.00 87.44 96 SER A O 1
ATOM 741 N N . ALA A 1 97 ? 4.922 8.293 -3.410 1.00 89.06 97 ALA A N 1
ATOM 742 C CA . ALA A 1 97 ? 4.616 9.338 -2.435 1.00 89.06 97 ALA A CA 1
ATOM 743 C C . ALA A 1 97 ? 3.153 9.273 -1.955 1.00 89.06 97 ALA A C 1
ATOM 745 O O . ALA A 1 97 ? 2.897 9.290 -0.748 1.00 89.06 97 ALA A O 1
ATOM 746 N N . LEU A 1 98 ? 2.196 9.129 -2.879 1.00 87.62 98 LEU A N 1
ATOM 747 C CA . LEU A 1 98 ? 0.772 8.988 -2.561 1.00 87.62 98 LEU A CA 1
ATOM 748 C C . LEU A 1 98 ? 0.502 7.742 -1.706 1.00 87.62 98 LEU A C 1
ATOM 750 O O . LEU A 1 98 ? -0.250 7.805 -0.735 1.00 87.62 98 LEU A O 1
ATOM 754 N N . THR A 1 99 ? 1.155 6.625 -2.027 1.00 88.19 99 THR A N 1
ATOM 755 C CA . THR A 1 99 ? 1.046 5.366 -1.275 1.00 88.19 99 THR A CA 1
ATOM 756 C C . THR A 1 99 ? 1.462 5.546 0.182 1.00 88.19 99 THR A C 1
ATOM 758 O O . THR A 1 99 ? 0.746 5.136 1.101 1.00 88.19 99 THR A O 1
ATOM 761 N N . PHE A 1 100 ? 2.602 6.198 0.407 1.00 90.06 100 PHE A N 1
ATOM 762 C CA . PHE A 1 100 ? 3.076 6.483 1.755 1.00 90.06 100 PHE A CA 1
ATOM 763 C C . PHE A 1 100 ? 2.160 7.477 2.488 1.00 90.06 100 PHE A C 1
ATOM 765 O O . PHE A 1 100 ? 1.859 7.281 3.667 1.00 90.06 100 PHE A O 1
ATOM 772 N N . ALA A 1 101 ? 1.645 8.495 1.790 1.00 88.62 101 ALA A N 1
ATOM 773 C CA . ALA A 1 101 ? 0.694 9.453 2.353 1.00 88.62 101 ALA A CA 1
ATOM 774 C C . ALA A 1 101 ? -0.620 8.785 2.803 1.00 88.62 101 ALA A C 1
ATOM 776 O O . ALA A 1 101 ? -1.115 9.086 3.890 1.00 88.62 101 ALA A O 1
ATOM 777 N N . LEU A 1 102 ? -1.151 7.833 2.029 1.00 86.12 102 LEU A N 1
ATOM 778 C CA . LEU A 1 102 ? -2.331 7.041 2.405 1.00 86.12 102 LEU A CA 1
ATOM 779 C C . LEU A 1 102 ? -2.077 6.195 3.660 1.00 86.12 102 LEU A C 1
ATOM 781 O O . LEU A 1 102 ? -2.919 6.151 4.558 1.00 86.12 102 LEU A O 1
ATOM 785 N N . ALA A 1 103 ? -0.892 5.589 3.772 1.00 87.94 103 ALA A N 1
ATOM 786 C CA . ALA A 1 103 ? -0.514 4.826 4.959 1.00 87.94 103 ALA A CA 1
ATOM 787 C C . ALA A 1 103 ? -0.433 5.721 6.212 1.00 87.94 103 ALA A C 1
ATOM 789 O O . ALA A 1 103 ? -0.906 5.346 7.290 1.00 87.94 103 ALA A O 1
ATOM 790 N N . LEU A 1 104 ? 0.122 6.932 6.071 1.00 88.44 104 LEU A N 1
ATOM 791 C CA . LEU A 1 104 ? 0.144 7.937 7.138 1.00 88.44 104 LEU A CA 1
ATOM 792 C C . LEU A 1 104 ? -1.264 8.406 7.514 1.00 88.44 104 LEU A C 1
ATOM 794 O O . LEU A 1 104 ? -1.553 8.539 8.705 1.00 88.44 104 LEU A O 1
ATOM 798 N N . LEU A 1 105 ? -2.140 8.612 6.527 1.00 87.19 105 LEU A N 1
ATOM 799 C CA . LEU A 1 105 ? -3.539 8.967 6.754 1.00 87.19 105 LEU A CA 1
ATOM 800 C C . LEU A 1 105 ? -4.253 7.881 7.568 1.00 87.19 105 LEU A C 1
ATOM 802 O O . LEU A 1 105 ? -4.917 8.204 8.553 1.00 87.19 105 LEU A O 1
ATOM 806 N N . GLY A 1 106 ? -4.044 6.605 7.223 1.00 83.62 106 GLY A N 1
ATOM 807 C CA . GLY A 1 106 ? -4.561 5.461 7.978 1.00 83.62 106 GLY A CA 1
ATOM 808 C C . GLY A 1 106 ? -4.106 5.481 9.439 1.00 83.62 106 GLY A C 1
ATOM 809 O O . GLY A 1 106 ? -4.934 5.430 10.349 1.00 83.62 106 GLY A O 1
ATOM 810 N N . ARG A 1 107 ? -2.803 5.669 9.691 1.00 85.12 107 ARG A N 1
ATOM 811 C CA . ARG A 1 107 ? -2.283 5.798 11.062 1.00 85.12 107 ARG A CA 1
ATOM 812 C C . ARG A 1 107 ? -2.888 6.996 11.792 1.00 85.12 107 ARG A C 1
ATOM 814 O O . ARG A 1 107 ? -3.273 6.860 12.948 1.00 85.12 107 ARG A O 1
ATOM 821 N N . HIS A 1 108 ? -2.976 8.163 11.158 1.00 83.62 108 HIS A N 1
ATOM 822 C CA . HIS A 1 108 ? -3.498 9.360 11.821 1.00 83.62 108 HIS A CA 1
ATOM 823 C C . HIS A 1 108 ? -4.987 9.220 12.171 1.00 83.62 108 HIS A C 1
ATOM 825 O O . HIS A 1 108 ? -5.428 9.688 13.222 1.00 83.62 108 HIS A O 1
ATOM 831 N N . ALA A 1 109 ? -5.742 8.513 11.329 1.00 83.25 109 ALA A N 1
ATOM 832 C CA . ALA A 1 109 ? -7.150 8.230 11.549 1.00 83.25 109 ALA A CA 1
ATOM 833 C C . ALA A 1 109 ? -7.411 7.293 12.742 1.00 83.25 109 ALA A C 1
ATOM 835 O O . ALA A 1 109 ? -8.438 7.447 13.396 1.00 83.25 109 ALA A O 1
ATOM 836 N N . THR A 1 110 ? -6.479 6.394 13.100 1.00 74.62 110 THR A N 1
ATOM 837 C CA . THR A 1 110 ? -6.655 5.510 14.278 1.00 74.62 110 THR A CA 1
ATOM 838 C C . THR A 1 110 ? -6.806 6.251 15.602 1.00 74.62 110 THR A C 1
ATOM 840 O O . THR A 1 110 ? -7.393 5.723 16.542 1.00 74.62 110 THR A O 1
ATOM 843 N N . ALA A 1 111 ? -6.296 7.479 15.693 1.00 71.62 111 AL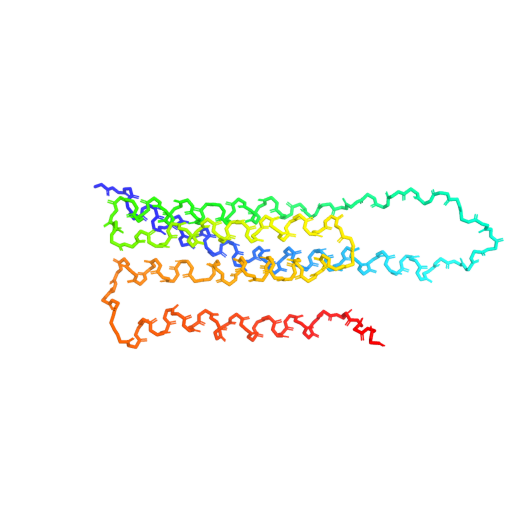A A N 1
ATOM 844 C CA . ALA A 1 111 ? -6.359 8.271 16.913 1.00 71.62 111 ALA A CA 1
ATOM 845 C C . ALA A 1 111 ? -7.679 9.051 17.072 1.00 71.62 111 ALA A C 1
ATOM 847 O O . ALA A 1 111 ? -7.835 9.751 18.074 1.00 71.62 111 ALA A O 1
ATOM 848 N N . ARG A 1 112 ? -8.613 8.989 16.104 1.00 72.19 112 ARG A N 1
ATOM 849 C CA . ARG A 1 112 ? -9.824 9.829 16.091 1.00 72.19 112 ARG A CA 1
ATOM 850 C C . ARG A 1 112 ? -11.110 9.017 15.855 1.00 72.19 112 ARG A C 1
ATOM 852 O O . ARG A 1 112 ? -11.190 8.293 14.868 1.00 72.19 112 ARG A O 1
ATOM 859 N N . PRO A 1 113 ? -12.143 9.155 16.710 1.00 61.16 113 PRO A N 1
ATOM 860 C CA . PRO A 1 113 ? -13.419 8.462 16.525 1.00 61.16 113 PRO A CA 1
ATOM 861 C C . PRO A 1 113 ? -14.316 9.109 15.449 1.00 61.16 113 PRO A C 1
ATOM 863 O O . PRO A 1 113 ? -14.171 10.285 15.112 1.00 61.16 113 PRO A O 1
ATOM 866 N N . GLY A 1 114 ? -15.285 8.337 14.938 1.00 69.81 114 GLY A N 1
ATOM 867 C CA . GLY A 1 114 ? -16.378 8.818 14.079 1.00 69.81 114 GLY A CA 1
ATOM 868 C C . GLY A 1 114 ? -16.032 8.850 12.580 1.00 69.81 114 GLY A C 1
ATOM 869 O O . GLY A 1 114 ? -15.638 7.811 12.049 1.00 69.81 114 GLY A O 1
ATOM 870 N N . PRO A 1 115 ? -16.154 9.994 11.872 1.00 62.69 115 PRO A N 1
ATOM 871 C CA . PRO A 1 115 ? -16.002 10.089 10.407 1.00 62.69 115 PRO A CA 1
ATOM 872 C C . PRO A 1 115 ? -14.607 9.686 9.898 1.00 62.69 115 PRO A C 1
ATOM 874 O O . PRO A 1 115 ? -14.425 9.340 8.732 1.00 62.69 115 PRO A O 1
ATOM 877 N N . TRP A 1 116 ? -13.619 9.664 10.792 1.00 68.06 116 TRP A N 1
ATOM 878 C CA . TRP A 1 116 ? -12.259 9.214 10.512 1.00 68.06 116 TRP A CA 1
ATOM 879 C C . TRP A 1 116 ? -12.147 7.699 10.324 1.00 68.06 116 TRP A C 1
ATOM 881 O O . TRP A 1 116 ? -11.165 7.245 9.748 1.00 68.06 116 TRP A O 1
ATOM 891 N N . THR A 1 117 ? -13.162 6.913 10.694 1.00 74.44 117 THR A N 1
ATOM 892 C CA . THR A 1 117 ? -13.213 5.483 10.340 1.00 74.44 117 THR A CA 1
ATOM 893 C C . THR A 1 117 ? -13.215 5.273 8.827 1.00 74.44 117 THR A C 1
ATOM 895 O O . THR A 1 117 ? -12.545 4.366 8.338 1.00 74.44 117 THR A O 1
ATOM 898 N N . HIS A 1 118 ? -13.868 6.149 8.055 1.00 74.44 118 HIS A N 1
ATOM 899 C CA . HIS A 1 118 ? -13.836 6.049 6.597 1.00 74.44 118 HIS A CA 1
ATOM 900 C C . HIS A 1 118 ? -12.450 6.385 6.029 1.00 74.44 118 HIS A C 1
ATOM 902 O O . HIS A 1 118 ? -11.950 5.670 5.160 1.00 74.44 118 HIS A O 1
ATOM 908 N N . ALA A 1 119 ? -11.794 7.411 6.587 1.00 80.69 119 ALA A N 1
ATOM 909 C CA . ALA A 1 119 ? -10.416 7.773 6.253 1.00 80.69 119 ALA A CA 1
ATOM 910 C C . ALA A 1 119 ? -9.411 6.681 6.653 1.00 80.69 119 ALA A C 1
ATOM 912 O O . ALA A 1 119 ? -8.451 6.446 5.926 1.00 80.69 119 ALA A O 1
ATOM 913 N N . TYR A 1 120 ? -9.645 5.973 7.762 1.00 81.56 120 TYR A N 1
ATOM 914 C CA . TYR A 1 120 ? -8.859 4.807 8.160 1.00 81.56 120 TYR A CA 1
ATOM 915 C C . TYR A 1 120 ? -8.986 3.682 7.132 1.00 81.56 120 TYR A C 1
ATOM 917 O O . TYR A 1 120 ? -7.972 3.189 6.644 1.00 81.56 120 TYR A O 1
ATOM 925 N N . VAL A 1 121 ? -10.217 3.317 6.752 1.00 82.00 121 VAL A N 1
ATOM 926 C CA . VAL A 1 121 ? -10.465 2.246 5.773 1.00 82.00 121 VAL A CA 1
ATOM 927 C C . VAL A 1 121 ? -9.880 2.602 4.406 1.00 82.00 121 VAL A C 1
ATOM 929 O O . VAL A 1 121 ? -9.229 1.761 3.793 1.00 82.00 121 VAL A O 1
ATOM 932 N N . HIS A 1 122 ? -10.046 3.844 3.943 1.00 83.06 122 HIS A N 1
ATOM 933 C CA . HIS A 1 122 ? -9.462 4.294 2.675 1.00 83.06 122 HIS A CA 1
ATOM 934 C C . HIS A 1 122 ? -7.938 4.423 2.739 1.00 83.06 122 HIS A C 1
ATOM 936 O O . HIS A 1 122 ? -7.260 4.038 1.791 1.00 83.06 122 HIS A O 1
ATOM 942 N N . GLY A 1 123 ? -7.388 4.926 3.845 1.00 85.19 123 GLY A N 1
ATOM 943 C CA . GLY A 1 123 ? -5.948 5.076 4.037 1.00 85.19 123 GLY A CA 1
ATOM 944 C C . GLY A 1 123 ? -5.239 3.726 4.092 1.00 85.19 123 GLY A C 1
ATOM 945 O O . GLY A 1 123 ? -4.368 3.462 3.268 1.00 85.19 123 GLY A O 1
ATOM 946 N N . LEU A 1 124 ? -5.665 2.846 5.005 1.00 85.38 124 LEU A N 1
ATOM 947 C CA . LEU A 1 124 ? -5.102 1.502 5.169 1.00 85.38 124 LEU A CA 1
ATOM 948 C C . LEU A 1 124 ? -5.416 0.599 3.965 1.00 85.38 124 LEU A C 1
ATOM 950 O O . LEU A 1 124 ? -4.544 -0.131 3.501 1.00 85.38 124 LEU A O 1
ATOM 954 N N . GLY A 1 125 ? -6.636 0.661 3.426 1.00 82.94 125 GLY A N 1
ATOM 955 C CA . GLY A 1 125 ? -7.024 -0.102 2.237 1.00 82.94 125 GLY A CA 1
ATOM 956 C C . GLY A 1 125 ? -6.266 0.345 0.986 1.00 82.94 125 GLY A C 1
ATOM 957 O O . GLY A 1 125 ? -5.713 -0.488 0.270 1.00 82.94 125 GLY A O 1
ATOM 958 N N . GLY A 1 126 ? -6.173 1.656 0.755 1.00 83.75 126 GLY A N 1
ATOM 959 C CA . GLY A 1 126 ? -5.447 2.235 -0.374 1.00 83.75 126 GLY A CA 1
ATOM 960 C C . GLY A 1 126 ? -3.949 1.949 -0.315 1.00 83.75 126 GLY A C 1
ATOM 961 O O . GLY A 1 126 ? -3.375 1.497 -1.307 1.00 83.75 126 GLY A O 1
ATOM 962 N N . SER A 1 127 ? -3.319 2.113 0.854 1.00 85.44 127 SER A N 1
ATOM 963 C CA . SER A 1 127 ? -1.907 1.760 1.016 1.00 85.44 127 SER A CA 1
ATOM 964 C C . SER A 1 127 ? -1.667 0.260 0.861 1.00 85.44 127 SER A C 1
ATOM 966 O O . SER A 1 127 ? -0.639 -0.137 0.321 1.00 85.44 127 SER A O 1
ATOM 968 N N . TYR A 1 128 ? -2.611 -0.588 1.279 1.00 83.75 128 TYR A N 1
ATOM 969 C CA . TYR A 1 128 ? -2.507 -2.035 1.104 1.00 83.75 128 TYR A CA 1
ATOM 970 C C . TYR A 1 128 ? -2.608 -2.469 -0.363 1.00 83.75 128 TYR A C 1
ATOM 972 O O . TYR A 1 128 ? -1.790 -3.273 -0.810 1.00 83.75 128 TYR A O 1
ATOM 980 N N . ILE A 1 129 ? -3.556 -1.918 -1.128 1.00 81.88 129 ILE A N 1
ATOM 981 C CA . ILE A 1 129 ? -3.661 -2.168 -2.575 1.00 81.88 129 ILE A CA 1
ATOM 982 C C . ILE A 1 129 ? -2.360 -1.755 -3.266 1.00 81.88 129 ILE A C 1
ATOM 984 O O . ILE A 1 129 ? -1.787 -2.536 -4.028 1.00 81.88 129 ILE A O 1
ATOM 988 N N . ALA A 1 130 ? -1.849 -0.567 -2.941 1.00 83.62 130 ALA A N 1
ATOM 989 C CA . ALA A 1 130 ? -0.595 -0.072 -3.491 1.00 83.62 130 ALA A CA 1
ATOM 990 C C . ALA A 1 130 ? 0.608 -0.972 -3.150 1.00 83.62 130 ALA A C 1
ATOM 992 O O . ALA A 1 130 ? 1.528 -1.140 -3.948 1.00 83.62 130 ALA A O 1
ATOM 993 N N . LEU A 1 131 ? 0.585 -1.615 -1.984 1.00 82.88 131 LEU A N 1
ATOM 994 C CA . LEU A 1 131 ? 1.621 -2.547 -1.549 1.00 82.88 131 LEU A CA 1
ATOM 995 C C . LEU A 1 131 ? 1.619 -3.863 -2.346 1.00 82.88 131 LEU A C 1
ATOM 997 O O . LEU A 1 131 ? 2.653 -4.524 -2.474 1.00 82.88 131 LEU A O 1
ATOM 1001 N N . TRP A 1 132 ? 0.475 -4.242 -2.915 1.00 80.50 132 TRP A N 1
ATOM 1002 C CA . TRP A 1 132 ? 0.386 -5.334 -3.881 1.00 80.50 132 TRP A CA 1
ATOM 1003 C C . TRP A 1 132 ? 0.833 -4.904 -5.277 1.00 80.50 132 TRP A C 1
ATOM 1005 O O . TRP A 1 132 ? 1.590 -5.638 -5.917 1.00 80.50 132 TRP A O 1
ATOM 1015 N N . THR A 1 133 ? 0.398 -3.729 -5.736 1.00 79.69 133 THR A N 1
ATOM 1016 C CA . THR A 1 133 ? 0.683 -3.249 -7.095 1.00 79.69 133 THR A CA 1
ATOM 1017 C C . THR A 1 133 ? 2.150 -2.874 -7.276 1.00 79.69 133 THR A C 1
ATOM 1019 O O . THR A 1 133 ? 2.735 -3.276 -8.273 1.00 79.69 133 THR A O 1
ATOM 1022 N N . ALA A 1 134 ? 2.779 -2.188 -6.318 1.00 81.19 134 ALA A N 1
ATOM 1023 C CA . ALA A 1 134 ? 4.161 -1.715 -6.433 1.00 81.19 134 ALA A CA 1
ATOM 1024 C C . ALA A 1 134 ? 5.167 -2.821 -6.822 1.00 81.19 134 ALA A C 1
ATOM 1026 O O . ALA A 1 134 ? 5.788 -2.696 -7.877 1.00 81.19 134 ALA A O 1
ATOM 1027 N N . PRO A 1 135 ? 5.296 -3.943 -6.085 1.00 75.69 135 PRO A N 1
ATOM 1028 C CA . PRO A 1 135 ? 6.226 -5.006 -6.458 1.00 75.69 135 PRO A CA 1
ATOM 1029 C C . PRO A 1 135 ? 5.837 -5.725 -7.753 1.00 75.69 135 PRO A C 1
ATOM 1031 O O . PRO A 1 135 ? 6.726 -6.213 -8.445 1.00 75.69 135 PRO A O 1
ATOM 1034 N N . LEU A 1 136 ? 4.549 -5.794 -8.108 1.00 74.50 136 LEU A N 1
ATOM 1035 C CA . LEU A 1 136 ? 4.113 -6.395 -9.371 1.00 74.50 136 LEU A CA 1
ATOM 1036 C C . LEU A 1 136 ? 4.477 -5.505 -10.558 1.00 74.50 136 LEU A C 1
ATOM 1038 O O . LEU A 1 136 ? 5.162 -5.964 -11.468 1.00 74.50 136 LEU A O 1
ATOM 1042 N N . VAL A 1 137 ? 4.103 -4.227 -10.511 1.00 73.94 137 VAL A N 1
ATOM 1043 C CA . VAL A 1 137 ? 4.434 -3.233 -11.538 1.00 73.94 137 VAL A CA 1
ATOM 1044 C C . VAL A 1 137 ? 5.943 -3.123 -11.702 1.00 73.94 137 VAL A C 1
ATOM 1046 O O . VAL A 1 137 ? 6.426 -3.183 -12.825 1.00 73.94 137 VAL A O 1
ATOM 1049 N N . VAL A 1 138 ? 6.701 -3.045 -10.606 1.00 75.56 138 VAL A N 1
ATOM 1050 C CA . VAL A 1 138 ? 8.168 -3.014 -10.654 1.00 75.56 138 VAL A CA 1
ATOM 1051 C C . VAL A 1 138 ? 8.722 -4.310 -11.256 1.00 75.56 138 VAL A C 1
ATOM 1053 O O . VAL A 1 138 ? 9.551 -4.249 -12.157 1.00 75.56 138 VAL A O 1
ATOM 1056 N N . SER A 1 139 ? 8.237 -5.489 -10.855 1.00 72.75 139 SER A N 1
ATOM 1057 C CA . SER A 1 139 ? 8.721 -6.760 -11.425 1.00 72.75 139 SER A CA 1
ATOM 1058 C C . SER A 1 139 ? 8.469 -6.857 -12.933 1.00 72.75 139 SER A C 1
ATOM 1060 O O . SER A 1 139 ? 9.370 -7.260 -13.672 1.00 72.75 139 SER A O 1
ATOM 1062 N N . PHE A 1 140 ? 7.286 -6.438 -13.396 1.00 70.12 140 PHE A N 1
A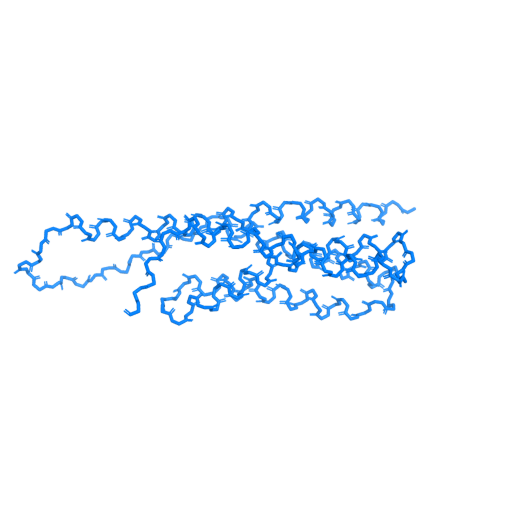TOM 1063 C CA . PHE A 1 140 ? 6.927 -6.422 -14.816 1.00 70.12 140 PHE A CA 1
ATOM 1064 C C . PHE A 1 140 ? 7.685 -5.347 -15.601 1.00 70.12 140 PHE A C 1
ATOM 1066 O O . PHE A 1 140 ? 8.225 -5.649 -16.661 1.00 70.12 140 PHE A O 1
ATOM 1073 N N . ALA A 1 141 ? 7.794 -4.127 -15.071 1.00 69.44 141 ALA A N 1
ATOM 1074 C CA . ALA A 1 141 ? 8.489 -3.017 -15.724 1.00 69.44 141 ALA A CA 1
ATOM 1075 C C . ALA A 1 141 ? 9.998 -3.255 -15.890 1.00 69.44 141 ALA A C 1
ATOM 1077 O O . ALA A 1 141 ? 10.614 -2.672 -16.791 1.00 69.44 141 ALA A O 1
ATOM 1078 N N . LEU A 1 142 ? 10.583 -4.087 -15.021 1.00 65.12 142 LEU A N 1
ATOM 1079 C CA . LEU A 1 142 ? 12.010 -4.402 -15.012 1.00 65.12 142 LEU A CA 1
ATOM 1080 C C . LEU A 1 142 ? 12.384 -5.650 -15.828 1.00 65.12 142 LEU A C 1
ATOM 1082 O O . LEU A 1 142 ? 13.505 -5.698 -16.327 1.00 65.12 142 LEU A O 1
ATOM 1086 N N . HIS A 1 143 ? 11.492 -6.640 -15.974 1.00 64.06 143 HIS A N 1
ATOM 1087 C CA . HIS A 1 143 ? 11.831 -7.926 -16.612 1.00 64.06 143 HIS A CA 1
ATOM 1088 C C . HIS A 1 143 ? 10.994 -8.289 -17.849 1.00 64.06 143 HIS A C 1
ATOM 1090 O O . HIS A 1 143 ? 11.329 -9.268 -18.513 1.00 64.06 143 HIS A O 1
ATOM 1096 N N . GLY A 1 144 ? 9.927 -7.553 -18.184 1.00 57.88 144 GLY A N 1
ATOM 1097 C CA . GLY A 1 144 ? 9.032 -7.919 -19.287 1.00 57.88 144 GLY A CA 1
ATOM 1098 C C . GLY A 1 144 ? 8.695 -6.769 -20.244 1.00 57.88 144 GLY A C 1
ATOM 1099 O O . GLY A 1 144 ? 8.714 -5.604 -19.844 1.00 57.88 144 GLY A O 1
ATOM 1100 N N . PRO A 1 145 ? 8.348 -7.071 -21.512 1.00 57.00 145 PRO A N 1
ATOM 1101 C CA . PRO A 1 145 ? 7.700 -6.104 -22.388 1.00 57.00 145 PRO A CA 1
ATOM 1102 C C . PRO A 1 145 ? 6.307 -5.781 -21.822 1.00 57.00 145 PRO A C 1
ATOM 1104 O O . PRO A 1 145 ? 5.428 -6.643 -21.761 1.00 57.00 145 PRO A O 1
ATOM 1107 N N . LEU A 1 146 ? 6.119 -4.538 -21.372 1.00 57.66 146 LEU A N 1
ATOM 1108 C CA . LEU A 1 146 ? 4.830 -3.981 -20.951 1.00 57.66 146 LEU A CA 1
ATOM 1109 C C . LEU A 1 146 ? 3.965 -3.710 -22.189 1.00 57.66 146 LEU A C 1
ATOM 1111 O O . LEU A 1 146 ? 3.781 -2.563 -22.573 1.00 57.66 146 LEU A O 1
ATOM 1115 N N . TYR A 1 147 ? 3.496 -4.766 -22.855 1.00 63.19 147 TYR A N 1
ATOM 1116 C CA . TYR A 1 147 ? 2.529 -4.640 -23.941 1.00 63.19 147 TYR A CA 1
ATOM 1117 C C . TYR A 1 147 ? 1.514 -5.782 -23.887 1.00 63.19 147 TYR A C 1
ATOM 1119 O O . TYR A 1 147 ? 1.874 -6.954 -23.759 1.00 63.19 147 TYR A O 1
ATOM 1127 N N . GLY A 1 148 ? 0.233 -5.440 -24.023 1.00 71.69 148 GLY A N 1
ATOM 1128 C CA . GLY A 1 148 ? -0.854 -6.406 -24.174 1.00 71.69 148 GLY A CA 1
ATOM 1129 C C . GLY A 1 148 ? -1.349 -7.005 -22.854 1.00 71.69 148 GLY A C 1
ATOM 1130 O O . GLY A 1 148 ? -1.601 -6.299 -21.880 1.00 71.69 148 GLY A O 1
ATOM 1131 N N . LEU A 1 149 ? -1.556 -8.324 -22.827 1.00 72.12 149 LEU A N 1
ATOM 1132 C CA . LEU A 1 149 ? -2.276 -9.005 -21.742 1.00 72.12 149 LEU A CA 1
ATOM 1133 C C . LEU A 1 149 ? -1.523 -8.985 -20.397 1.00 72.12 149 LEU A C 1
ATOM 1135 O O . LEU A 1 149 ? -2.142 -8.930 -19.337 1.00 72.12 149 LEU A O 1
ATOM 1139 N N . SER A 1 150 ? -0.190 -9.014 -20.429 1.00 67.69 150 SER A N 1
ATOM 1140 C CA . SER A 1 150 ? 0.679 -8.976 -19.244 1.00 67.69 150 SER A CA 1
ATOM 1141 C C . SER A 1 150 ? 0.574 -7.651 -18.487 1.00 67.69 150 SER A C 1
ATOM 1143 O O . SER A 1 150 ? 0.548 -7.651 -17.258 1.00 67.69 150 SER A O 1
ATOM 1145 N N . GLU A 1 151 ? 0.445 -6.535 -19.205 1.00 69.69 151 GLU A N 1
ATOM 1146 C CA . GLU A 1 151 ? 0.196 -5.218 -18.612 1.00 69.69 151 GLU A CA 1
ATOM 1147 C C . GLU A 1 151 ? -1.169 -5.188 -17.914 1.00 69.69 151 GLU A C 1
ATOM 1149 O O . GLU A 1 151 ? -1.273 -4.790 -16.753 1.00 69.69 151 GLU A O 1
ATOM 1154 N N . LEU A 1 152 ? -2.204 -5.712 -18.576 1.00 73.31 152 LEU A N 1
ATOM 1155 C CA . LEU A 1 152 ? -3.548 -5.789 -18.009 1.00 73.31 152 LEU A CA 1
ATOM 1156 C C . LEU A 1 152 ? -3.575 -6.621 -16.716 1.00 73.31 152 LEU A C 1
ATOM 1158 O O . LEU A 1 152 ? -4.197 -6.218 -15.737 1.00 73.31 152 LEU A O 1
ATOM 1162 N N . ILE A 1 153 ? -2.876 -7.760 -16.685 1.00 71.12 153 ILE A N 1
ATOM 1163 C CA . ILE A 1 153 ? -2.782 -8.623 -15.498 1.00 71.12 153 ILE A CA 1
ATOM 1164 C C . ILE A 1 153 ? -1.999 -7.932 -14.374 1.00 71.12 153 ILE A C 1
ATOM 1166 O O . ILE A 1 153 ? -2.389 -8.045 -13.212 1.00 71.12 153 ILE A O 1
ATOM 1170 N N . ALA A 1 154 ? -0.937 -7.188 -14.688 1.00 68.00 154 ALA A N 1
ATOM 1171 C CA . ALA A 1 154 ? -0.177 -6.436 -13.690 1.00 68.00 154 ALA A CA 1
ATOM 1172 C C . ALA A 1 154 ? -1.027 -5.349 -13.005 1.00 68.00 154 ALA A C 1
ATOM 1174 O O . ALA A 1 154 ? -0.862 -5.106 -11.808 1.00 68.00 154 ALA A O 1
ATOM 1175 N N . TRP A 1 155 ? -1.958 -4.739 -13.744 1.00 67.19 155 TRP A N 1
ATOM 1176 C CA . TRP A 1 155 ? -2.858 -3.697 -13.243 1.00 67.19 155 TRP A CA 1
ATOM 1177 C C . TRP A 1 155 ? -4.129 -4.240 -12.578 1.00 67.19 155 TRP A C 1
ATOM 1179 O O . TRP A 1 155 ? -4.514 -3.783 -11.500 1.00 67.19 155 TRP A O 1
ATOM 1189 N N . LEU A 1 156 ? -4.793 -5.220 -13.194 1.00 73.62 156 LEU A N 1
ATOM 1190 C CA . LEU A 1 156 ? -6.061 -5.769 -12.703 1.00 73.62 156 LEU A CA 1
ATOM 1191 C C . LEU A 1 156 ? -5.873 -6.905 -11.705 1.00 73.62 156 LEU A C 1
ATOM 1193 O O . LEU A 1 156 ? -6.708 -7.061 -10.820 1.00 73.62 156 LEU A O 1
ATOM 1197 N N . GLY A 1 157 ? -4.797 -7.683 -11.815 1.00 72.06 157 GLY A N 1
ATOM 1198 C CA . GLY A 1 157 ? -4.511 -8.820 -10.939 1.00 72.06 157 GLY A CA 1
ATOM 1199 C C . GLY A 1 157 ? -4.510 -8.457 -9.450 1.00 72.06 157 GLY A C 1
ATOM 1200 O O . GLY A 1 157 ? -5.219 -9.111 -8.685 1.00 72.06 157 GLY A O 1
ATOM 1201 N N . PRO A 1 158 ? -3.806 -7.392 -9.019 1.00 68.38 158 PRO A N 1
ATOM 1202 C CA . PRO A 1 158 ? -3.851 -6.919 -7.638 1.00 68.38 158 PRO A CA 1
ATOM 1203 C C . PRO A 1 158 ? -5.269 -6.574 -7.199 1.00 68.38 158 PRO A C 1
ATOM 1205 O O . PRO A 1 158 ? -5.704 -7.002 -6.140 1.00 68.38 158 PRO A O 1
ATOM 1208 N N . THR A 1 159 ? -6.019 -5.848 -8.024 1.00 73.06 159 THR A N 1
ATOM 1209 C CA . THR A 1 159 ? -7.386 -5.421 -7.709 1.00 73.06 159 THR A CA 1
ATOM 1210 C C . THR A 1 159 ? -8.325 -6.621 -7.587 1.00 73.06 159 THR A C 1
ATOM 1212 O O . THR A 1 159 ? -9.061 -6.732 -6.608 1.00 73.06 159 THR A O 1
ATOM 1215 N N . LEU A 1 160 ? -8.234 -7.569 -8.523 1.00 76.75 160 LEU A N 1
ATOM 1216 C CA . LEU A 1 160 ? -8.994 -8.820 -8.528 1.00 76.75 160 LEU A CA 1
ATOM 1217 C C . LEU A 1 160 ? -8.655 -9.735 -7.352 1.00 76.75 160 LEU A C 1
ATOM 1219 O O . LEU A 1 160 ? -9.514 -10.503 -6.940 1.00 76.75 160 LEU A O 1
ATOM 1223 N N . LEU A 1 161 ? -7.436 -9.670 -6.813 1.00 74.00 161 LEU A N 1
ATOM 1224 C CA . LEU A 1 161 ? -7.005 -10.499 -5.686 1.00 74.00 161 LEU A CA 1
ATOM 1225 C C . LEU A 1 161 ? -7.270 -9.813 -4.336 1.00 74.00 161 LEU A C 1
ATOM 1227 O O . LEU A 1 161 ? -7.678 -10.460 -3.372 1.00 74.00 161 LEU A O 1
ATOM 1231 N N . VAL A 1 162 ? -7.100 -8.491 -4.271 1.00 69.19 162 VAL A N 1
ATOM 1232 C CA . VAL A 1 162 ? -7.287 -7.697 -3.053 1.00 69.19 162 VAL A CA 1
ATOM 1233 C C . VAL A 1 162 ? -8.764 -7.459 -2.761 1.00 69.19 162 VAL A C 1
ATOM 1235 O O . VAL A 1 162 ? -9.138 -7.551 -1.599 1.00 69.19 162 VAL A O 1
ATOM 1238 N N . LEU A 1 163 ? -9.623 -7.229 -3.759 1.00 74.38 163 LEU A N 1
ATOM 1239 C CA . LEU A 1 163 ? -11.067 -7.057 -3.545 1.00 74.38 163 LEU A CA 1
ATOM 1240 C C . LEU A 1 163 ? -11.744 -8.246 -2.835 1.00 74.38 163 LEU A C 1
ATOM 1242 O O . LEU A 1 163 ? -12.396 -8.008 -1.818 1.00 74.38 163 LEU A O 1
ATOM 1246 N N . PRO A 1 164 ? -11.608 -9.511 -3.284 1.00 75.81 164 PRO A N 1
ATOM 1247 C CA . PRO A 1 164 ? -12.221 -10.646 -2.598 1.00 75.81 164 PRO A CA 1
ATOM 1248 C C . PRO A 1 164 ? -11.595 -10.884 -1.226 1.00 75.81 164 PRO A C 1
ATOM 1250 O O . PRO A 1 164 ? -12.296 -11.299 -0.307 1.00 75.81 164 PRO A O 1
ATOM 1253 N N . LEU A 1 165 ? -10.303 -10.579 -1.054 1.00 71.19 165 LEU A N 1
ATOM 1254 C CA . LEU A 1 165 ? -9.664 -10.628 0.256 1.00 71.19 165 LEU A CA 1
ATOM 1255 C C . LEU A 1 165 ? -10.268 -9.573 1.196 1.00 71.19 165 LEU A C 1
ATOM 1257 O O . LEU A 1 165 ? -10.626 -9.901 2.324 1.00 71.19 165 LEU A O 1
ATOM 1261 N N . LEU A 1 166 ? -10.446 -8.336 0.728 1.00 69.62 166 LEU A N 1
ATOM 1262 C CA . LEU A 1 166 ? -11.079 -7.255 1.488 1.00 69.62 166 LEU A CA 1
ATOM 1263 C C . LEU A 1 166 ? -12.531 -7.593 1.830 1.00 69.62 166 LEU A C 1
ATOM 1265 O O . LEU A 1 166 ? -12.956 -7.380 2.960 1.00 69.62 166 LEU A O 1
ATOM 1269 N N . GLU A 1 167 ? -13.275 -8.161 0.882 1.00 80.62 167 GLU A N 1
ATOM 1270 C CA . GLU A 1 167 ? -14.650 -8.625 1.074 1.00 80.62 167 GLU A CA 1
ATOM 1271 C C . GLU A 1 167 ? -14.730 -9.751 2.109 1.00 80.62 167 GLU A C 1
ATOM 1273 O O . GLU A 1 167 ? -15.574 -9.730 3.006 1.00 80.62 167 GLU A O 1
ATOM 1278 N N . PHE A 1 168 ? -13.830 -10.729 2.019 1.00 78.75 168 PHE A N 1
ATOM 1279 C CA . PHE A 1 168 ? -13.728 -11.811 2.991 1.00 78.75 168 PHE A CA 1
ATOM 1280 C C . PHE A 1 168 ? -13.445 -11.266 4.394 1.00 78.75 168 PHE A C 1
ATOM 1282 O O . PHE A 1 168 ? -14.091 -11.675 5.359 1.00 78.75 168 PHE A O 1
ATOM 1289 N N . TRP A 1 169 ? -12.533 -10.299 4.505 1.00 67.94 169 TRP A N 1
ATOM 1290 C CA . TRP A 1 169 ? -12.247 -9.610 5.761 1.00 67.94 169 TRP A CA 1
ATOM 1291 C C . TRP A 1 169 ? -13.437 -8.789 6.261 1.00 67.94 169 TRP A C 1
ATOM 1293 O O . TRP A 1 169 ? -13.765 -8.869 7.444 1.00 67.94 169 TRP A O 1
ATOM 1303 N N . ARG A 1 170 ? -14.146 -8.080 5.376 1.00 73.94 170 ARG A N 1
ATOM 1304 C CA . ARG A 1 170 ? -15.371 -7.341 5.710 1.00 73.94 170 ARG A CA 1
ATOM 1305 C C . ARG A 1 170 ? -16.418 -8.254 6.340 1.00 73.94 170 ARG A C 1
ATOM 1307 O O . ARG A 1 170 ? -17.013 -7.884 7.341 1.00 73.94 170 ARG A O 1
ATOM 1314 N N . ARG A 1 171 ? -16.609 -9.460 5.798 1.00 76.44 171 ARG A N 1
ATOM 1315 C CA . ARG A 1 171 ? -17.555 -10.457 6.338 1.00 76.44 171 ARG A CA 1
ATOM 1316 C C . ARG A 1 171 ? -17.110 -11.063 7.671 1.00 76.44 171 ARG A C 1
ATOM 1318 O O . ARG A 1 171 ? -17.946 -11.545 8.427 1.00 76.44 171 ARG A O 1
ATOM 1325 N N . ARG A 1 172 ? -15.803 -11.085 7.943 1.00 70.19 172 ARG A N 1
ATOM 1326 C CA . ARG A 1 172 ? -15.212 -11.629 9.179 1.00 70.19 172 ARG A CA 1
ATOM 1327 C C . ARG A 1 172 ? -15.191 -10.621 10.326 1.00 70.19 172 ARG A C 1
ATOM 1329 O O . ARG A 1 172 ? -15.034 -11.042 11.468 1.00 70.19 172 ARG A O 1
ATOM 1336 N N . LEU A 1 173 ? -15.313 -9.326 10.039 1.00 61.62 173 LEU A N 1
ATOM 1337 C CA . LEU A 1 173 ? -15.397 -8.276 11.047 1.00 61.62 173 LEU A CA 1
ATOM 1338 C C . LEU A 1 173 ? -16.863 -8.128 11.495 1.00 61.62 173 LEU A C 1
ATOM 1340 O O . LEU A 1 173 ? -17.693 -7.701 10.694 1.00 61.62 173 LEU A O 1
ATOM 1344 N N . PRO A 1 174 ? -17.211 -8.456 12.753 1.00 52.44 174 PRO A N 1
ATOM 1345 C CA . PRO A 1 174 ? -18.539 -8.211 13.300 1.00 52.44 174 PRO A CA 1
ATOM 1346 C C . PRO A 1 174 ? -18.666 -6.719 13.623 1.00 52.44 174 PRO A C 1
ATOM 1348 O O . PRO A 1 174 ? -18.585 -6.306 14.775 1.00 52.44 174 PRO A O 1
ATOM 1351 N N . ILE A 1 175 ? -18.790 -5.884 12.594 1.00 56.09 175 ILE A N 1
ATOM 1352 C CA . ILE A 1 175 ? -19.170 -4.485 12.772 1.00 56.09 175 ILE A CA 1
ATOM 1353 C C . ILE A 1 175 ? -20.680 -4.441 12.547 1.00 56.09 175 ILE A C 1
ATOM 1355 O O . ILE A 1 175 ? -21.112 -4.583 11.400 1.00 56.09 175 ILE A O 1
ATOM 1359 N N . PRO A 1 176 ? -21.502 -4.283 13.600 1.00 45.19 176 PRO A N 1
ATOM 1360 C CA . PRO A 1 176 ? -22.890 -3.920 13.403 1.00 45.19 176 PRO A CA 1
ATOM 1361 C C . PRO A 1 176 ? -22.881 -2.547 12.737 1.00 45.19 176 PRO A C 1
ATOM 1363 O O . PRO A 1 176 ? -22.539 -1.538 13.353 1.00 45.19 176 PRO A O 1
ATOM 1366 N N . ILE A 1 177 ? -23.208 -2.513 11.449 1.00 48.50 177 ILE A N 1
ATOM 1367 C CA . ILE A 1 177 ? -23.587 -1.270 10.793 1.00 48.50 177 ILE A CA 1
ATOM 1368 C C . ILE A 1 177 ? -24.980 -0.977 11.344 1.00 48.50 177 ILE A C 1
ATOM 1370 O O . ILE A 1 177 ? -25.980 -1.442 10.806 1.00 48.50 177 ILE A O 1
ATOM 1374 N N . GLY A 1 178 ? -25.020 -0.318 12.503 1.00 44.91 178 GLY A N 1
ATOM 1375 C CA . GLY A 1 178 ? -26.225 0.344 12.973 1.00 44.91 178 GLY A CA 1
ATOM 1376 C C . GLY A 1 178 ? -26.543 1.433 11.962 1.00 44.91 178 GLY A C 1
ATOM 1377 O O . GLY A 1 178 ? -25.892 2.477 11.966 1.00 44.91 178 GLY A O 1
ATOM 1378 N N . VAL A 1 179 ? -27.445 1.109 11.039 1.00 40.22 179 VAL A N 1
ATOM 1379 C CA . VAL A 1 179 ? -28.209 2.090 10.268 1.00 40.22 179 VAL A CA 1
ATOM 1380 C C . VAL A 1 179 ? -29.266 2.669 11.193 1.00 40.22 179 VAL A C 1
ATOM 1382 O O . VAL A 1 179 ? -29.885 1.863 11.926 1.00 40.22 179 VAL A O 1
#

pLDDT: mean 76.42, std 11.31, range [40.22, 92.44]

Sequence (179 aa):
MPAYPALVTLHVTAGALGRLLGPMVAWTDSRTHSGATDLAASSPPPTQPPPHRAPLRSRHSTLWPWYLTTVAAICATATLMVLWHRPDLWWLIPVSALTFALALLGRHATARPGPWTHAYVHGLGGSYIALWTAPLVVSFALHGPLYGLSELIAWLGPTLLVLPLLEFWRRRLPIPIGV

Radius of gyration: 20.06 Å; chains: 1; bounding box: 56×24×64 Å